Protein AF-E4XCU6-F1 (afdb_monomer)

Nearest PDB structures (foldseek):
  2g6f-assembly1_X  TM=9.710E-01  e=2.532E-06  Rattus norvegicus
  2esw-assembly1_A  TM=9.740E-01  e=4.941E-06  Mus musculus
  2ak5-assembly1_B-2  TM=9.109E-01  e=3.646E-06  Rattus norvegicus
  2ed0-assembly1_A  TM=7.792E-01  e=4.375E-06  Homo sapiens
  4rtt-assembly2_B-2  TM=9.269E-01  e=6.344E-05  Homo sapiens

Foldseek 3Di:
DDDDDDDPPPDDDPPDPDPDPDPPDPDDPPDPDPPPPDDPDQFFKKFFQAFDDDPDPQADGDHGRFIWGFPADDPVQWTWTDHPNDTHTDGVVRIGTD

Organism: Oikopleura dioica (NCBI:txid34765)

Solvent-accessible surface area (backbone atoms only — not comparable to full-atom values): 6422 Å² total; per-residue (Å²): 137,89,85,80,82,82,75,96,67,87,79,72,87,90,75,78,80,70,87,70,91,69,81,90,65,85,71,74,80,84,70,81,81,77,84,70,75,81,68,94,64,89,51,56,41,26,33,22,73,43,67,43,76,46,88,50,91,62,34,46,67,47,43,51,76,39,70,30,33,43,77,42,82,43,95,86,47,44,19,34,32,35,47,98,93,44,69,20,39,38,55,46,88,37,40,44,80,106

Sequence (98 aa):
MCGIMSYIVTPNLPEQINALQIAPKSAPPARPKPRVAAKPRTYPKARVIYDYNAQDNDELTLREQNIVDVISEDPSGWWRVSFQGKSGLFPGSYVEKI

Radius of gyration: 20.65 Å; Cα contacts (8 Å, |Δi|>4): 129; chains: 1; bounding box: 26×82×24 Å

Secondary structure (DSSP, 8-state):
--------------------------PPP-------------PPEEEE-S-B--SSTTB--B-TT-EEEEEEE-TTSEEEEEETTEEEEEEGGGEEE-

Mean predicted aligned error: 13.68 Å

pLDDT: mean 70.86, std 17.77, range [44.16, 92.81]

Structure (mmCIF, N/CA/C/O backbone):
data_AF-E4XCU6-F1
#
_entry.id   AF-E4XCU6-F1
#
loop_
_atom_site.group_PDB
_atom_site.id
_atom_site.type_symbol
_atom_site.label_atom_id
_atom_site.label_alt_id
_atom_site.label_comp_id
_atom_site.label_asym_id
_atom_site.label_entity_id
_atom_site.label_seq_id
_atom_site.pdbx_PDB_ins_code
_atom_site.Cartn_x
_atom_site.Cartn_y
_atom_site.Cartn_z
_atom_site.occupancy
_atom_site.B_iso_or_equiv
_atom_site.auth_seq_id
_atom_site.auth_comp_id
_atom_site.auth_asym_id
_atom_site.auth_atom_id
_atom_site.pdbx_PDB_model_num
ATOM 1 N N . MET A 1 1 ? 7.526 -60.997 5.864 1.00 51.34 1 MET A N 1
ATOM 2 C CA . MET A 1 1 ? 6.065 -60.862 6.038 1.00 51.34 1 MET A CA 1
ATOM 3 C C . MET A 1 1 ? 5.778 -59.382 6.244 1.00 51.34 1 MET A C 1
ATOM 5 O O . MET A 1 1 ? 6.310 -58.799 7.176 1.00 51.34 1 MET A O 1
ATOM 9 N N . CYS A 1 2 ? 5.097 -58.773 5.270 1.00 45.62 2 CYS A N 1
ATOM 10 C CA . CYS A 1 2 ? 4.651 -57.377 5.276 1.00 45.62 2 CYS A CA 1
ATOM 11 C C . CYS A 1 2 ? 3.561 -57.144 6.334 1.00 45.62 2 CYS A C 1
ATOM 13 O O . CYS A 1 2 ? 2.832 -58.081 6.651 1.00 45.62 2 CYS A O 1
ATOM 15 N N . GLY A 1 3 ? 3.396 -55.897 6.791 1.00 46.78 3 GLY A N 1
ATOM 16 C CA . GLY A 1 3 ? 2.220 -55.464 7.559 1.00 46.78 3 GLY A CA 1
ATOM 17 C C . GLY A 1 3 ? 2.500 -54.286 8.505 1.00 46.78 3 GLY A C 1
ATOM 18 O O . GLY A 1 3 ? 2.648 -54.506 9.695 1.00 46.78 3 GLY A O 1
ATOM 19 N N . ILE A 1 4 ? 2.887 -53.111 8.002 1.00 56.50 4 ILE A N 1
ATOM 20 C CA . ILE A 1 4 ? 2.051 -51.907 7.768 1.00 56.50 4 ILE A CA 1
ATOM 21 C C . ILE A 1 4 ? 1.710 -51.061 9.021 1.00 56.50 4 ILE A C 1
ATOM 23 O O . ILE A 1 4 ? 0.887 -51.426 9.847 1.00 56.50 4 ILE A O 1
ATOM 27 N N . MET A 1 5 ? 2.364 -49.890 9.082 1.00 48.50 5 MET A N 1
ATOM 28 C CA . MET A 1 5 ? 1.835 -48.555 9.429 1.00 48.50 5 MET A CA 1
ATOM 29 C C . MET A 1 5 ? 0.914 -48.466 10.666 1.00 48.50 5 MET A C 1
ATOM 31 O O . MET A 1 5 ? -0.300 -48.569 10.549 1.00 48.50 5 MET A O 1
ATOM 35 N N . SER A 1 6 ? 1.415 -48.328 11.895 1.00 55.84 6 SER A N 1
ATOM 36 C CA . SER A 1 6 ? 2.050 -47.121 12.461 1.00 55.84 6 SER A CA 1
ATOM 37 C C . SER A 1 6 ? 1.273 -45.822 12.183 1.00 55.84 6 SER A C 1
ATOM 39 O O . SER A 1 6 ? 1.409 -45.218 11.127 1.00 55.84 6 SER A O 1
ATOM 41 N N . TYR A 1 7 ? 0.515 -45.405 13.204 1.00 55.03 7 TYR A N 1
ATOM 42 C CA . TYR A 1 7 ? 0.083 -44.038 13.526 1.00 55.03 7 TYR A CA 1
ATOM 43 C C . TYR A 1 7 ? -0.749 -43.282 12.475 1.00 55.03 7 TYR A C 1
ATOM 45 O O . TYR A 1 7 ? -0.236 -42.485 11.698 1.00 55.03 7 TYR A O 1
ATOM 53 N N . ILE A 1 8 ? -2.076 -43.383 12.593 1.00 56.72 8 ILE A N 1
ATOM 54 C CA . ILE A 1 8 ? -2.983 -42.274 1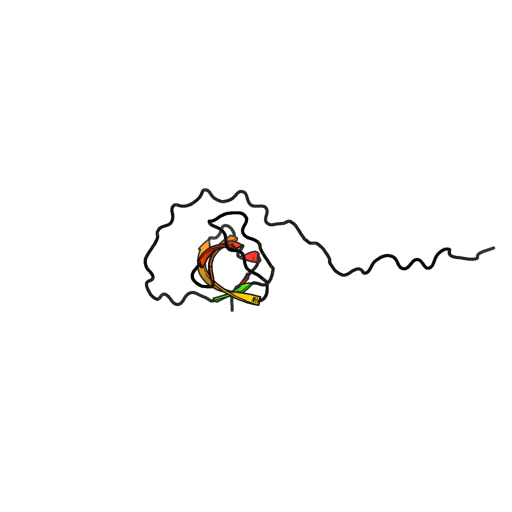2.250 1.00 56.72 8 ILE A CA 1
ATOM 55 C C . ILE A 1 8 ? -2.818 -41.159 13.290 1.00 56.72 8 ILE A C 1
ATOM 57 O O . ILE A 1 8 ? -3.644 -40.947 14.172 1.00 56.72 8 ILE A O 1
ATOM 61 N N . VAL A 1 9 ? -1.688 -40.468 13.203 1.00 50.62 9 VAL A N 1
ATOM 62 C CA . VAL A 1 9 ? -1.619 -39.058 13.554 1.00 50.62 9 VAL A CA 1
ATOM 63 C C . VAL A 1 9 ? -2.106 -38.316 12.313 1.00 50.62 9 VAL A C 1
ATOM 65 O O . VAL A 1 9 ? -1.673 -38.617 11.204 1.00 50.62 9 VAL A O 1
ATOM 68 N N . THR A 1 10 ? -3.042 -37.389 12.467 1.00 57.03 10 THR A N 1
ATOM 69 C CA . THR A 1 10 ? -3.339 -36.373 11.455 1.00 57.03 10 THR A CA 1
ATOM 70 C C . THR A 1 10 ? -2.395 -35.210 11.743 1.00 57.03 10 THR A C 1
ATOM 72 O O . THR A 1 10 ? -2.719 -34.375 12.589 1.00 57.03 10 THR A O 1
ATOM 75 N N . PRO A 1 11 ? -1.193 -35.122 11.147 1.00 48.44 11 PRO A N 1
ATOM 76 C CA . PRO A 1 11 ? -0.459 -33.890 11.214 1.00 48.44 11 PRO A CA 1
ATOM 77 C C . PRO A 1 11 ? -0.981 -32.996 10.097 1.00 48.44 11 PRO A C 1
ATOM 79 O O . PRO A 1 11 ? -0.937 -33.333 8.919 1.00 48.44 11 PRO A O 1
ATOM 82 N N . ASN A 1 12 ? -1.355 -31.798 10.521 1.00 46.03 12 ASN A N 1
ATOM 83 C CA . ASN A 1 12 ? -1.086 -30.591 9.765 1.00 46.03 12 ASN A CA 1
ATOM 84 C C . ASN A 1 12 ? -2.035 -30.319 8.588 1.00 46.03 12 ASN A C 1
ATOM 86 O O . ASN A 1 12 ? -1.836 -30.736 7.453 1.00 46.03 12 ASN A O 1
ATOM 90 N N . LEU A 1 13 ? -3.051 -29.523 8.914 1.00 51.66 13 LEU A N 1
ATOM 91 C CA . LEU A 1 13 ? -3.743 -28.616 8.008 1.00 51.66 13 LEU A CA 1
ATOM 92 C C . LEU A 1 13 ? -2.711 -27.910 7.094 1.00 51.66 13 LEU A C 1
ATOM 94 O O . LEU A 1 13 ? -1.928 -27.103 7.601 1.00 51.66 13 LEU A O 1
ATOM 98 N N . PRO A 1 14 ? -2.664 -28.180 5.778 1.00 51.59 14 PRO A N 1
ATOM 99 C CA . PRO A 1 14 ? -1.725 -27.521 4.890 1.00 51.59 14 PRO A CA 1
ATOM 100 C C . PRO A 1 14 ? -2.432 -26.321 4.269 1.00 51.59 14 PRO A C 1
ATOM 102 O O . PRO A 1 14 ? -2.827 -26.388 3.112 1.00 51.59 14 PRO A O 1
ATOM 105 N N . GLU A 1 15 ? -2.676 -25.246 5.025 1.00 55.72 15 GLU A N 1
ATOM 106 C CA . GLU A 1 15 ? -3.425 -24.144 4.409 1.00 55.72 15 GLU A CA 1
ATOM 107 C C . GLU A 1 15 ? -3.093 -22.718 4.792 1.00 55.72 15 GLU A C 1
ATOM 109 O O . GLU A 1 15 ? -3.809 -21.850 4.343 1.00 55.72 15 GLU A O 1
ATOM 114 N N . GLN A 1 16 ? -2.019 -22.391 5.504 1.00 44.25 16 GLN A N 1
ATOM 115 C CA . GLN A 1 16 ? -1.596 -20.979 5.535 1.00 44.25 16 GLN A CA 1
ATOM 116 C C . GLN A 1 16 ? -0.118 -20.900 5.184 1.00 44.25 16 GLN A C 1
ATOM 118 O O . GLN A 1 16 ? 0.756 -20.546 5.972 1.00 44.25 16 GLN A O 1
ATOM 123 N N . ILE A 1 17 ? 0.123 -21.351 3.953 1.00 46.53 17 ILE A N 1
ATOM 124 C CA . ILE A 1 17 ? 1.279 -21.042 3.132 1.00 46.53 17 ILE A CA 1
ATOM 125 C C . ILE A 1 17 ? 1.765 -19.621 3.419 1.00 46.53 17 ILE A C 1
ATOM 127 O O . ILE A 1 17 ? 1.170 -18.637 3.005 1.00 46.53 17 ILE A O 1
ATOM 131 N N . ASN A 1 18 ? 2.925 -19.553 4.060 1.00 46.53 18 ASN A N 1
ATOM 132 C CA . ASN A 1 18 ? 3.889 -18.517 3.760 1.00 46.53 18 ASN A CA 1
ATOM 133 C C . ASN A 1 18 ? 3.386 -17.093 4.059 1.00 46.53 18 ASN A C 1
ATOM 135 O O . ASN A 1 18 ? 3.150 -16.284 3.163 1.00 46.53 18 ASN A O 1
ATOM 139 N N . ALA A 1 19 ? 3.367 -16.752 5.348 1.00 46.59 19 ALA A N 1
ATOM 140 C CA . ALA A 1 19 ? 3.627 -15.387 5.792 1.00 46.59 19 ALA A CA 1
ATOM 141 C C . ALA A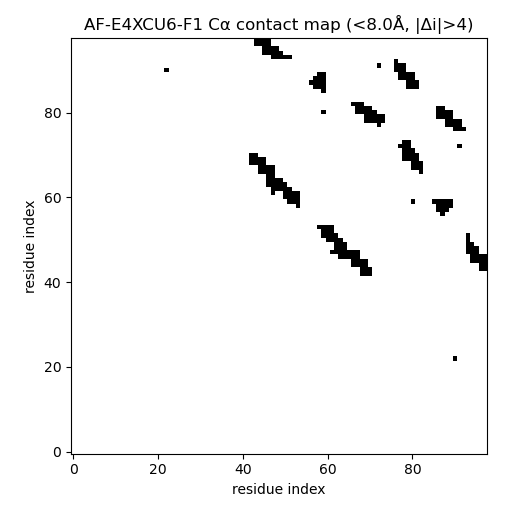 1 19 ? 5.060 -14.987 5.374 1.00 46.59 19 ALA A C 1
ATOM 143 O O . ALA A 1 19 ? 5.968 -14.863 6.194 1.00 46.59 19 ALA A O 1
ATOM 144 N N . LEU A 1 20 ? 5.284 -14.848 4.064 1.00 45.91 20 LEU A N 1
ATOM 145 C CA . LEU A 1 20 ? 6.474 -14.258 3.476 1.00 45.91 20 LEU A CA 1
ATOM 146 C C . LEU A 1 20 ? 6.490 -12.786 3.851 1.00 45.91 20 LEU A C 1
ATOM 148 O O . LEU A 1 20 ? 6.015 -11.913 3.132 1.00 45.91 20 LEU A O 1
ATOM 152 N N . GLN A 1 21 ? 7.083 -12.532 5.005 1.00 48.22 21 GLN A N 1
ATOM 153 C CA . GLN A 1 21 ? 8.303 -11.751 5.161 1.00 48.22 21 GLN A CA 1
ATOM 154 C C . GLN A 1 21 ? 9.072 -11.448 3.847 1.00 48.22 21 GLN A C 1
ATOM 156 O O . GLN A 1 21 ? 10.233 -11.824 3.720 1.00 48.22 21 GLN A O 1
ATOM 161 N N . ILE A 1 22 ? 8.488 -10.792 2.839 1.00 44.16 22 ILE A N 1
ATOM 162 C CA . ILE A 1 22 ? 9.250 -10.270 1.694 1.00 44.16 22 ILE A CA 1
ATOM 163 C C . ILE A 1 22 ? 8.645 -8.955 1.187 1.00 44.16 22 ILE A C 1
ATOM 165 O O . ILE A 1 22 ? 8.182 -8.840 0.058 1.00 44.16 22 ILE A O 1
ATOM 169 N N . ALA A 1 23 ? 8.768 -7.900 1.987 1.00 48.72 23 ALA A N 1
ATOM 170 C CA . ALA A 1 23 ? 9.235 -6.648 1.406 1.00 48.72 23 ALA A CA 1
ATOM 171 C C . ALA A 1 23 ? 10.711 -6.510 1.808 1.00 48.72 23 ALA A C 1
ATOM 173 O O . ALA A 1 23 ? 11.002 -6.211 2.965 1.00 48.72 23 ALA A O 1
ATOM 174 N N . PRO A 1 24 ? 11.674 -6.760 0.907 1.00 55.06 24 PRO A N 1
ATOM 175 C CA . PRO A 1 24 ? 13.070 -6.516 1.206 1.00 55.06 24 PRO A CA 1
ATOM 176 C C . PRO A 1 24 ? 13.289 -5.032 0.985 1.00 55.06 24 PRO A C 1
ATOM 178 O O . PRO A 1 24 ? 13.527 -4.632 -0.150 1.00 55.06 24 PRO A O 1
ATOM 181 N N . LYS A 1 25 ? 13.118 -4.182 1.998 1.00 49.84 25 LYS A N 1
ATOM 182 C CA . LYS A 1 25 ? 13.240 -2.750 1.738 1.00 49.84 25 LYS A CA 1
ATOM 183 C C . LYS A 1 25 ? 14.103 -2.033 2.758 1.00 49.84 25 LYS A C 1
ATOM 185 O O . LYS A 1 25 ? 13.649 -1.515 3.768 1.00 49.84 25 LYS A O 1
ATOM 190 N N . SER A 1 26 ? 15.375 -1.925 2.376 1.00 48.53 26 SER A N 1
ATOM 191 C CA . SER A 1 26 ? 16.099 -0.660 2.444 1.00 48.53 26 SER A CA 1
ATOM 192 C C . SER A 1 26 ? 15.148 0.454 1.993 1.00 48.53 26 SER A C 1
ATOM 194 O O . SER A 1 26 ? 14.870 0.601 0.799 1.00 48.53 26 SER A O 1
ATOM 196 N N . ALA A 1 27 ? 14.561 1.159 2.960 1.00 54.38 27 ALA A N 1
ATOM 197 C CA . ALA A 1 27 ? 13.704 2.303 2.703 1.00 54.38 27 ALA A CA 1
ATOM 198 C C . ALA A 1 27 ? 14.471 3.297 1.809 1.00 54.38 27 ALA A C 1
ATOM 200 O O . ALA A 1 27 ? 15.635 3.596 2.101 1.00 54.38 27 ALA A O 1
ATOM 201 N N . PRO A 1 28 ? 13.893 3.791 0.700 1.00 55.75 28 PRO A N 1
ATOM 202 C CA . PRO A 1 28 ? 14.506 4.889 -0.032 1.00 55.75 28 PRO A CA 1
ATOM 203 C C . PRO A 1 28 ? 14.669 6.079 0.930 1.00 55.75 28 PRO A C 1
ATOM 205 O O . PRO A 1 28 ? 13.809 6.276 1.792 1.00 55.75 28 PRO A O 1
ATOM 208 N N . PRO A 1 29 ? 15.759 6.862 0.822 1.00 51.41 29 PRO A N 1
ATOM 209 C CA . PRO A 1 29 ? 16.011 7.973 1.731 1.00 51.41 29 PRO A CA 1
ATOM 210 C C . PRO A 1 29 ? 14.787 8.886 1.738 1.00 51.41 29 PRO A C 1
ATOM 212 O O . PRO A 1 29 ? 14.321 9.286 0.668 1.00 51.41 29 PRO A O 1
ATOM 215 N N . ALA A 1 30 ? 14.256 9.151 2.936 1.00 47.22 30 ALA A N 1
ATOM 216 C CA . ALA A 1 30 ? 13.044 9.922 3.179 1.00 47.22 30 ALA A CA 1
ATOM 217 C C . ALA A 1 30 ? 13.018 11.179 2.297 1.00 47.22 30 ALA A C 1
ATOM 219 O O . ALA A 1 30 ? 13.691 12.176 2.570 1.00 47.22 30 ALA A O 1
ATOM 220 N N . ARG A 1 31 ? 12.277 11.129 1.182 1.00 49.50 31 ARG A N 1
ATOM 221 C CA . ARG A 1 31 ? 12.141 12.294 0.308 1.00 49.50 31 ARG A CA 1
ATOM 222 C C . ARG A 1 31 ? 11.314 13.327 1.080 1.00 49.50 31 ARG A C 1
ATOM 224 O O . ARG A 1 31 ? 10.217 12.989 1.532 1.00 49.50 31 ARG A O 1
ATOM 231 N N . PRO A 1 32 ? 11.790 14.577 1.228 1.00 46.81 32 PRO A N 1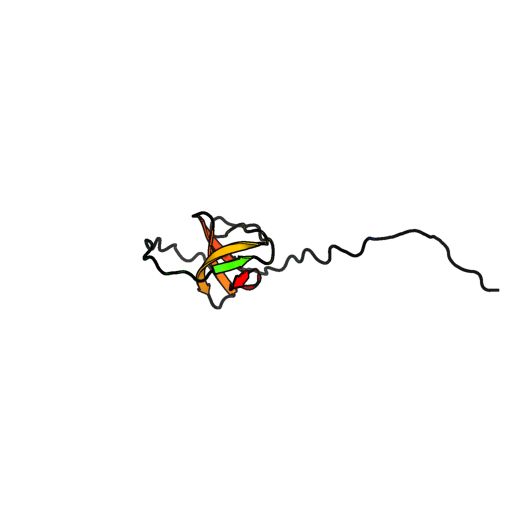
ATOM 232 C CA . PRO A 1 32 ? 11.083 15.597 1.989 1.00 46.81 32 PRO A CA 1
ATOM 233 C C . PRO A 1 32 ? 9.697 15.795 1.383 1.00 46.81 32 PRO A C 1
ATOM 235 O O . PRO A 1 32 ? 9.570 15.993 0.176 1.00 46.81 32 PRO A O 1
ATOM 238 N N . LYS A 1 33 ? 8.661 15.691 2.220 1.00 45.59 33 LYS A N 1
ATOM 239 C CA . LYS A 1 33 ? 7.249 15.806 1.842 1.00 45.59 33 LYS A CA 1
ATOM 240 C C . LYS A 1 33 ? 7.007 17.159 1.157 1.00 45.59 33 LYS A C 1
ATOM 242 O O . LYS A 1 33 ? 6.935 18.164 1.866 1.00 45.59 33 LYS A O 1
ATOM 247 N N . PRO A 1 34 ? 6.765 17.240 -0.167 1.00 46.72 34 PRO A N 1
ATOM 248 C CA . PRO A 1 34 ? 6.063 18.388 -0.692 1.00 46.72 34 PRO A CA 1
ATOM 249 C C . PRO A 1 34 ? 4.608 18.141 -0.306 1.00 46.72 34 PRO A C 1
ATOM 251 O O . PRO A 1 34 ? 3.934 17.272 -0.861 1.00 46.72 34 PRO A O 1
ATOM 254 N N . ARG A 1 35 ? 4.125 18.872 0.697 1.00 52.19 35 ARG A N 1
ATOM 255 C CA . ARG A 1 35 ? 2.696 19.021 0.974 1.00 52.19 35 ARG A CA 1
ATOM 256 C C . ARG A 1 35 ? 2.095 19.837 -0.173 1.00 52.19 35 ARG A C 1
ATOM 258 O O . ARG A 1 35 ? 1.741 20.996 -0.002 1.00 52.19 35 ARG A O 1
ATOM 265 N N . VAL A 1 36 ? 2.077 19.273 -1.379 1.00 52.41 36 VAL A N 1
ATOM 266 C CA . VAL A 1 36 ? 1.445 19.904 -2.534 1.00 52.41 36 VAL A CA 1
ATOM 267 C C . VAL A 1 36 ? -0.052 19.742 -2.359 1.00 52.41 36 VAL A C 1
ATOM 269 O O . VAL A 1 36 ? -0.605 18.652 -2.490 1.00 52.41 36 VAL A O 1
ATOM 272 N N . ALA A 1 37 ? -0.673 20.855 -1.979 1.00 51.72 37 ALA A N 1
ATOM 273 C CA . ALA A 1 37 ? -2.107 21.039 -1.942 1.00 51.72 37 ALA A CA 1
ATOM 274 C C . ALA A 1 37 ? -2.753 20.436 -3.197 1.00 51.72 37 ALA A C 1
ATOM 276 O O . ALA A 1 37 ? -2.315 20.666 -4.328 1.00 51.72 37 ALA A O 1
ATOM 277 N N . ALA A 1 38 ? -3.780 19.631 -2.946 1.00 49.91 38 ALA A N 1
ATOM 278 C CA . ALA A 1 38 ? -4.547 18.896 -3.926 1.00 49.91 38 ALA A CA 1
ATOM 279 C C . ALA A 1 38 ? -5.083 19.824 -5.025 1.00 49.91 38 ALA A C 1
ATOM 281 O O . ALA A 1 38 ? -6.059 20.547 -4.835 1.00 49.91 38 ALA A O 1
ATOM 282 N N . LYS A 1 39 ? -4.484 19.752 -6.215 1.00 52.62 39 LYS A N 1
ATOM 283 C CA . LYS A 1 39 ? -5.285 19.884 -7.434 1.00 52.62 39 LYS A CA 1
ATOM 284 C C . LYS A 1 39 ? -6.157 18.621 -7.508 1.00 52.62 39 LYS A C 1
ATOM 286 O O . LYS A 1 39 ? -5.622 17.552 -7.204 1.00 52.62 39 LYS A O 1
ATOM 291 N N . PRO A 1 40 ? -7.445 18.696 -7.891 1.00 52.34 40 PRO A N 1
ATOM 292 C CA . PRO A 1 40 ? -8.288 17.520 -8.089 1.00 52.34 40 PRO A CA 1
ATOM 293 C C . PRO A 1 40 ? -7.797 16.772 -9.331 1.00 52.34 40 PRO A C 1
ATOM 295 O O . PRO A 1 40 ? -8.329 16.902 -10.428 1.00 52.34 40 PRO A O 1
ATOM 298 N N . ARG A 1 41 ? -6.689 16.049 -9.180 1.00 61.28 41 ARG A N 1
ATOM 299 C CA . ARG A 1 41 ? -6.247 15.057 -10.145 1.00 61.28 41 ARG A CA 1
ATOM 300 C C . ARG A 1 41 ? -7.000 13.799 -9.765 1.00 61.28 41 ARG A C 1
ATOM 302 O O . ARG A 1 41 ? -6.867 13.328 -8.641 1.00 61.28 41 ARG A O 1
ATOM 309 N N . THR A 1 42 ? -7.829 13.309 -10.674 1.00 76.06 42 THR A N 1
ATOM 310 C CA . THR A 1 42 ? -8.389 11.964 -10.583 1.00 76.06 42 THR A CA 1
ATOM 311 C C . THR A 1 42 ? -7.214 10.999 -10.462 1.00 76.06 42 THR A C 1
ATOM 313 O O . THR A 1 42 ? -6.487 10.789 -11.432 1.00 76.06 42 THR A O 1
ATOM 316 N N . TYR A 1 43 ? -6.959 10.507 -9.254 1.00 81.94 43 TYR A N 1
ATOM 317 C CA . TYR A 1 43 ? -5.924 9.513 -9.020 1.00 81.94 43 TYR A CA 1
ATOM 318 C C . TYR A 1 43 ? -6.454 8.146 -9.466 1.00 81.94 43 TYR A C 1
ATOM 320 O O . TYR A 1 43 ? -7.630 7.850 -9.226 1.00 81.94 43 TYR A O 1
ATOM 328 N N . PRO A 1 44 ? -5.633 7.318 -10.134 1.00 88.19 44 PRO A N 1
ATOM 329 C CA . PRO A 1 44 ? -6.009 5.942 -10.407 1.00 88.19 44 PRO A CA 1
ATOM 330 C C . PRO A 1 44 ? -6.218 5.203 -9.085 1.00 88.19 44 PRO A C 1
ATOM 332 O O . PRO A 1 44 ? -5.462 5.385 -8.128 1.00 88.19 44 PRO A O 1
ATOM 335 N N . LYS A 1 45 ? -7.262 4.378 -9.031 1.00 90.75 45 LYS A N 1
ATOM 336 C CA . LYS A 1 45 ? -7.567 3.575 -7.852 1.00 90.75 45 LYS A CA 1
ATOM 337 C C . LYS A 1 45 ? -6.848 2.241 -7.948 1.00 90.75 45 LYS A C 1
ATOM 339 O O . LYS A 1 45 ? -6.723 1.662 -9.024 1.00 90.75 45 LYS A O 1
ATOM 344 N N . ALA A 1 46 ? -6.388 1.751 -6.811 1.00 90.44 46 ALA A N 1
ATOM 345 C CA . ALA A 1 46 ? -5.826 0.420 -6.701 1.00 90.44 46 ALA A CA 1
ATOM 346 C C . ALA A 1 46 ? -6.447 -0.307 -5.511 1.00 90.44 46 ALA A C 1
ATOM 348 O O . ALA A 1 46 ? -6.715 0.288 -4.467 1.00 90.44 46 ALA A O 1
ATOM 349 N N . ARG A 1 47 ? -6.698 -1.598 -5.682 1.00 92.81 47 ARG A N 1
ATOM 350 C CA . ARG A 1 47 ? -7.173 -2.512 -4.657 1.00 92.81 47 ARG A CA 1
ATOM 351 C C . ARG A 1 47 ? -5.992 -3.235 -4.044 1.00 92.81 47 ARG A C 1
ATOM 353 O O . ARG A 1 47 ? -5.211 -3.865 -4.740 1.00 92.81 47 ARG A O 1
ATOM 360 N N . VAL A 1 48 ? -5.884 -3.178 -2.734 1.00 90.38 48 VAL A N 1
ATOM 361 C CA . VAL A 1 48 ? -4.883 -3.918 -1.979 1.00 90.38 48 VAL A CA 1
ATOM 362 C C . VAL A 1 48 ? -5.233 -5.402 -2.034 1.00 90.38 48 VAL A C 1
ATOM 364 O O . VAL A 1 48 ? -6.355 -5.784 -1.712 1.00 90.38 48 VAL A O 1
ATOM 367 N N . ILE A 1 49 ? -4.288 -6.230 -2.465 1.00 90.00 49 ILE A N 1
ATOM 368 C CA . ILE A 1 49 ? -4.460 -7.688 -2.590 1.00 90.00 49 ILE A CA 1
ATOM 369 C C . ILE A 1 49 ? -3.806 -8.453 -1.435 1.00 90.00 49 ILE A C 1
ATOM 371 O O . ILE A 1 49 ? -4.104 -9.624 -1.239 1.00 90.00 49 ILE A O 1
ATOM 375 N N . TYR A 1 50 ? -2.966 -7.778 -0.649 1.00 84.44 50 TYR A N 1
ATOM 376 C CA . TYR A 1 50 ? -2.270 -8.338 0.507 1.00 84.44 50 TYR A CA 1
ATOM 377 C C . TYR A 1 50 ? -2.233 -7.325 1.646 1.00 84.44 50 TYR A C 1
ATOM 379 O O . TYR A 1 50 ? -2.027 -6.132 1.413 1.00 84.44 50 TYR A O 1
ATOM 387 N N . ASP A 1 51 ? -2.399 -7.784 2.881 1.00 84.25 51 ASP A N 1
ATOM 388 C CA . ASP A 1 51 ? -2.216 -6.932 4.046 1.00 84.25 51 ASP A CA 1
ATOM 389 C C . ASP A 1 51 ? -0.758 -6.477 4.202 1.00 84.25 51 ASP A C 1
ATOM 391 O O . ASP A 1 51 ? 0.202 -7.193 3.917 1.00 84.25 51 ASP A O 1
ATOM 395 N N . TYR A 1 52 ? -0.595 -5.231 4.633 1.00 84.06 52 TYR A N 1
ATOM 396 C CA . TYR A 1 52 ? 0.703 -4.641 4.908 1.00 84.06 52 TYR A CA 1
ATOM 397 C C . TYR A 1 52 ? 0.574 -3.686 6.086 1.00 84.06 52 TYR A C 1
ATOM 399 O O . TYR A 1 52 ? -0.250 -2.766 6.089 1.00 84.06 52 TYR A O 1
ATOM 407 N N . ASN A 1 53 ? 1.409 -3.903 7.096 1.00 82.50 53 ASN A N 1
ATOM 408 C CA . ASN A 1 53 ? 1.475 -3.038 8.258 1.00 82.50 53 ASN A CA 1
ATOM 409 C C . ASN A 1 53 ? 2.615 -2.030 8.103 1.00 82.50 53 ASN A C 1
ATOM 411 O O . ASN A 1 53 ? 3.769 -2.441 7.975 1.00 82.50 53 ASN A 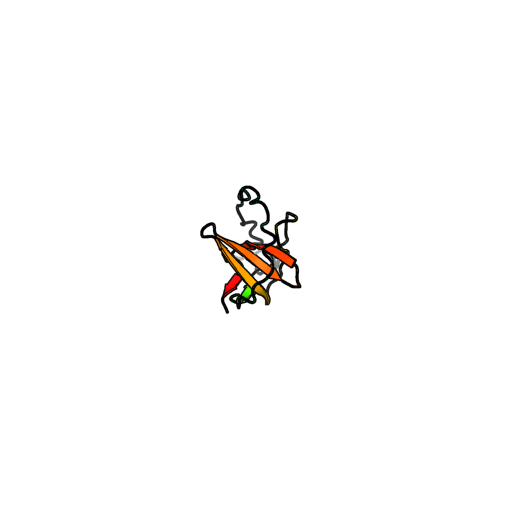O 1
ATOM 415 N N . ALA A 1 54 ? 2.287 -0.736 8.166 1.00 80.62 54 ALA A N 1
ATOM 416 C CA . ALA A 1 54 ? 3.278 0.331 8.173 1.00 80.62 54 ALA A CA 1
ATOM 417 C C . ALA A 1 54 ? 4.295 0.102 9.291 1.00 80.62 54 ALA A C 1
ATOM 419 O O . ALA A 1 54 ? 3.927 -0.123 10.447 1.00 80.62 54 ALA A O 1
ATOM 420 N N . GLN A 1 55 ? 5.568 0.172 8.928 1.00 78.56 55 GLN A N 1
ATOM 421 C CA . GLN A 1 55 ? 6.688 0.115 9.859 1.00 78.56 55 GLN A CA 1
ATOM 422 C C . GLN A 1 55 ? 7.132 1.520 10.282 1.00 78.56 55 GLN A C 1
ATOM 424 O O . GLN A 1 55 ? 7.684 1.683 11.367 1.00 78.56 55 GLN A O 1
ATOM 429 N N . ASP A 1 56 ? 6.851 2.535 9.458 1.00 76.31 56 ASP A N 1
ATOM 430 C CA . ASP A 1 56 ? 7.249 3.926 9.683 1.00 76.31 56 ASP A CA 1
ATOM 431 C C . ASP A 1 56 ? 6.075 4.909 9.494 1.00 76.31 56 ASP A C 1
ATOM 433 O O . ASP A 1 56 ? 5.023 4.566 8.952 1.00 76.31 56 ASP A O 1
ATOM 437 N N . ASN A 1 57 ? 6.245 6.159 9.930 1.00 76.62 57 ASN A N 1
ATOM 438 C CA . ASN A 1 57 ? 5.241 7.217 9.803 1.00 76.62 57 ASN A CA 1
ATOM 439 C C . ASN A 1 57 ? 5.021 7.675 8.352 1.00 76.62 57 ASN A C 1
ATOM 441 O O . ASN A 1 57 ? 4.010 8.309 8.045 1.00 76.62 57 ASN A O 1
ATOM 445 N N . ASP A 1 58 ? 5.975 7.377 7.473 1.00 79.38 58 ASP A N 1
ATOM 446 C CA . ASP A 1 58 ? 5.878 7.647 6.041 1.00 79.38 58 ASP A CA 1
ATOM 447 C C . ASP A 1 58 ? 5.181 6.524 5.256 1.00 79.38 58 ASP A C 1
ATOM 449 O O . ASP A 1 58 ? 4.856 6.71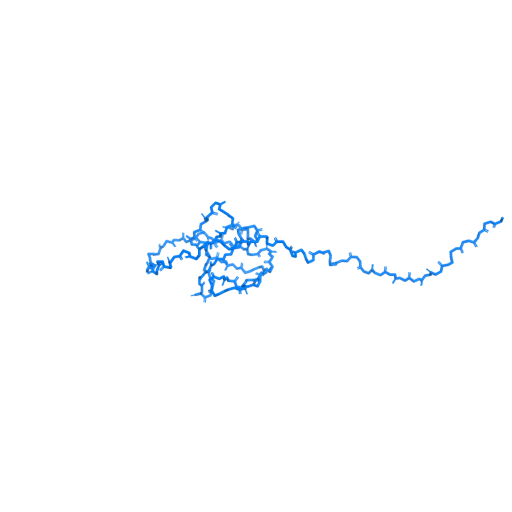1 4.081 1.00 79.38 58 ASP A O 1
ATOM 453 N N . GLU A 1 59 ? 4.910 5.384 5.895 1.00 84.25 59 GLU A N 1
ATOM 454 C CA . GLU A 1 59 ? 4.232 4.230 5.306 1.00 84.25 59 GLU A CA 1
ATOM 455 C C . GLU A 1 59 ? 2.745 4.181 5.673 1.00 84.25 59 GLU A C 1
ATOM 457 O O . GLU A 1 59 ? 2.282 4.835 6.612 1.00 84.25 59 GLU A O 1
ATOM 462 N N . LEU A 1 60 ? 1.970 3.393 4.921 1.00 84.31 60 LEU A N 1
ATOM 463 C CA . LEU A 1 60 ? 0.544 3.214 5.179 1.00 84.31 60 LEU A CA 1
ATOM 464 C C . LEU A 1 60 ? 0.185 1.769 5.527 1.00 84.31 60 LEU A C 1
ATOM 466 O O . LEU A 1 60 ? 0.449 0.856 4.752 1.00 84.31 60 LEU A O 1
ATOM 470 N N . THR A 1 61 ? -0.488 1.580 6.665 1.00 86.12 61 THR A N 1
ATOM 471 C CA . THR A 1 61 ? -1.109 0.296 7.002 1.00 86.12 61 THR A CA 1
ATOM 472 C C . THR A 1 61 ? -2.368 0.128 6.167 1.00 86.12 61 THR A C 1
ATOM 474 O O . THR A 1 61 ? -3.320 0.897 6.322 1.00 86.12 61 THR A O 1
ATOM 477 N N . LEU A 1 62 ? -2.381 -0.886 5.309 1.00 88.00 62 LEU A N 1
ATOM 478 C CA . LEU A 1 62 ? -3.530 -1.258 4.492 1.00 88.00 62 LEU A CA 1
ATOM 479 C C . LEU A 1 62 ? -3.800 -2.747 4.633 1.00 88.00 62 LEU A C 1
ATOM 481 O O . LEU A 1 62 ? -2.896 -3.543 4.873 1.00 88.00 62 LEU A O 1
ATOM 485 N N . ARG A 1 63 ? -5.062 -3.125 4.472 1.00 88.50 63 ARG A N 1
ATOM 486 C CA . ARG A 1 63 ? -5.481 -4.525 4.447 1.00 88.50 63 ARG A CA 1
ATOM 487 C C . ARG A 1 63 ? -5.915 -4.916 3.051 1.00 88.50 63 ARG A C 1
ATOM 489 O O . ARG A 1 63 ? -6.290 -4.049 2.260 1.00 88.50 63 ARG A O 1
ATOM 496 N N . GLU A 1 64 ? -5.920 -6.216 2.783 1.00 88.88 64 GLU A N 1
ATOM 497 C CA . GLU A 1 64 ? -6.569 -6.761 1.595 1.00 88.88 64 GLU A CA 1
ATOM 498 C C . GLU A 1 64 ? -7.971 -6.153 1.399 1.00 88.88 64 GLU A C 1
ATOM 500 O O . GLU A 1 64 ? -8.659 -5.771 2.353 1.00 88.88 64 GLU A O 1
ATOM 505 N N . GLN A 1 65 ? -8.376 -6.017 0.139 1.00 89.06 65 GLN A N 1
ATOM 506 C CA . GLN A 1 65 ? -9.627 -5.399 -0.304 1.00 89.06 65 GLN A CA 1
ATOM 507 C C . GLN A 1 65 ? -9.743 -3.886 -0.061 1.00 89.06 65 GLN A C 1
ATOM 509 O O . GLN A 1 65 ? -10.753 -3.284 -0.430 1.00 89.06 65 GLN A O 1
ATOM 514 N N . ASN A 1 66 ? -8.747 -3.225 0.537 1.00 90.25 66 ASN A N 1
ATOM 515 C CA . ASN A 1 66 ? -8.783 -1.770 0.688 1.00 90.25 66 ASN A CA 1
ATOM 516 C C . ASN A 1 66 ? -8.565 -1.091 -0.668 1.00 90.25 66 ASN A C 1
ATOM 518 O O . ASN A 1 66 ? -7.654 -1.447 -1.409 1.00 90.25 66 ASN A O 1
ATOM 522 N N . ILE A 1 67 ? -9.392 -0.095 -0.987 1.00 91.75 67 ILE A N 1
ATOM 523 C CA . ILE A 1 67 ? -9.239 0.713 -2.199 1.00 91.75 67 ILE A CA 1
ATOM 524 C C . ILE A 1 67 ? -8.492 1.990 -1.846 1.00 91.75 67 ILE A C 1
ATOM 526 O O . ILE A 1 67 ? -8.941 2.749 -0.986 1.00 91.75 67 ILE A O 1
ATOM 530 N N . VAL A 1 68 ? -7.375 2.227 -2.522 1.00 90.94 68 VAL A N 1
ATOM 531 C CA . VAL A 1 68 ? -6.508 3.384 -2.307 1.00 90.94 68 VAL A CA 1
ATOM 532 C C . VAL A 1 68 ? -6.330 4.191 -3.576 1.00 90.94 68 VAL A C 1
ATOM 534 O O . VAL A 1 68 ? -6.364 3.657 -4.683 1.00 90.94 68 VAL A O 1
ATOM 537 N N . ASP A 1 69 ? -6.117 5.488 -3.406 1.00 91.75 69 ASP A N 1
ATOM 538 C CA . ASP A 1 69 ? -5.834 6.398 -4.506 1.00 91.75 69 ASP A CA 1
ATOM 539 C C . ASP A 1 69 ? -4.321 6.470 -4.716 1.00 91.75 69 ASP A C 1
ATOM 541 O O . ASP A 1 69 ? -3.578 6.880 -3.822 1.00 91.75 69 ASP A O 1
ATOM 545 N N . VAL A 1 70 ? -3.840 6.080 -5.892 1.00 89.19 70 VAL A N 1
ATOM 546 C CA . VAL A 1 70 ? -2.413 6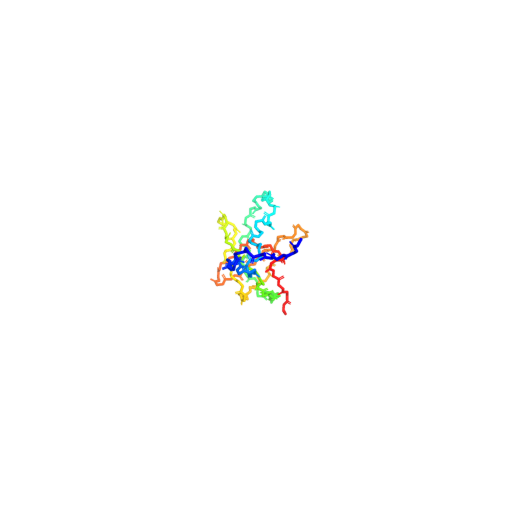.111 -6.217 1.00 89.19 70 VAL A CA 1
ATOM 547 C C . VAL A 1 70 ? -2.023 7.536 -6.615 1.00 89.19 70 VAL A C 1
ATOM 549 O O . VAL A 1 70 ? -2.348 8.015 -7.698 1.00 89.19 70 VAL A O 1
ATOM 552 N N . ILE A 1 71 ? -1.323 8.229 -5.716 1.00 88.06 71 ILE A N 1
ATOM 553 C CA . ILE A 1 71 ? -0.845 9.606 -5.902 1.00 88.06 71 ILE A CA 1
ATOM 554 C C . ILE A 1 71 ? 0.339 9.643 -6.873 1.00 88.06 71 ILE A C 1
ATOM 556 O O . ILE A 1 71 ? 0.379 10.491 -7.768 1.00 88.06 71 ILE A O 1
ATOM 560 N N . SER A 1 72 ? 1.300 8.737 -6.673 1.00 83.44 72 SER A N 1
ATOM 561 C CA . SER A 1 72 ? 2.512 8.616 -7.486 1.00 83.44 72 SER A CA 1
ATOM 562 C C . SER A 1 72 ? 2.948 7.162 -7.581 1.00 83.44 72 SER A C 1
ATOM 564 O O . SER A 1 72 ? 3.005 6.461 -6.574 1.00 83.44 72 SER A O 1
ATOM 566 N N . GLU A 1 73 ? 3.316 6.737 -8.781 1.00 83.88 73 GLU A N 1
ATOM 567 C CA . GLU A 1 73 ? 3.925 5.435 -9.027 1.00 83.88 73 GLU A CA 1
ATOM 568 C C . GLU A 1 73 ? 5.432 5.625 -9.207 1.00 83.88 73 GLU A C 1
ATOM 570 O O . GLU A 1 73 ? 5.859 6.161 -10.231 1.00 83.88 73 GLU A O 1
ATOM 575 N N . ASP A 1 74 ? 6.249 5.216 -8.233 1.00 79.19 74 ASP A N 1
ATOM 576 C CA . ASP A 1 74 ? 7.697 5.210 -8.433 1.00 79.19 74 ASP A CA 1
ATOM 577 C C . ASP A 1 74 ? 8.152 3.882 -9.067 1.00 79.19 74 ASP A C 1
ATOM 579 O O . ASP A 1 74 ? 7.720 2.798 -8.647 1.00 79.19 74 ASP A O 1
ATOM 583 N N . PRO A 1 75 ? 9.095 3.929 -10.027 1.00 75.94 75 PRO A N 1
ATOM 584 C CA . PRO A 1 75 ? 9.655 2.739 -10.671 1.00 75.94 75 PRO A CA 1
ATOM 585 C C . PRO A 1 75 ? 10.449 1.847 -9.703 1.00 75.94 75 PRO A C 1
ATOM 587 O O . PRO A 1 75 ? 10.724 0.694 -10.013 1.00 75.94 75 PRO A O 1
ATOM 590 N N . SER A 1 76 ? 10.777 2.341 -8.504 1.00 74.56 76 SER A N 1
ATOM 591 C CA . SER A 1 76 ? 11.359 1.554 -7.409 1.00 74.56 76 SER A CA 1
ATOM 592 C C . SER A 1 76 ? 10.391 0.528 -6.793 1.00 74.56 76 SER A C 1
ATOM 594 O O . SER A 1 76 ? 10.768 -0.177 -5.858 1.00 74.56 76 SER A O 1
ATOM 596 N N . GLY A 1 77 ? 9.132 0.467 -7.246 1.00 79.62 77 GLY A N 1
ATOM 597 C CA . GLY A 1 77 ? 8.114 -0.443 -6.707 1.00 79.62 77 GLY A CA 1
ATOM 598 C C . GLY A 1 77 ? 7.506 0.027 -5.380 1.00 79.62 77 GLY A C 1
ATOM 599 O O . GLY A 1 77 ? 6.921 -0.765 -4.636 1.00 79.62 77 GLY A O 1
ATOM 600 N N . TRP A 1 78 ? 7.674 1.306 -5.046 1.00 83.81 78 TRP A N 1
ATOM 601 C CA . TRP A 1 78 ? 6.984 1.981 -3.949 1.00 83.81 78 TRP A CA 1
ATOM 602 C C . TRP A 1 78 ? 6.058 3.021 -4.529 1.00 83.81 78 TRP A C 1
ATOM 604 O O . TRP A 1 78 ? 6.502 3.935 -5.207 1.00 83.81 78 TRP A O 1
ATOM 614 N N . TRP A 1 79 ? 4.773 2.895 -4.275 1.00 87.56 79 TRP A N 1
ATOM 615 C CA .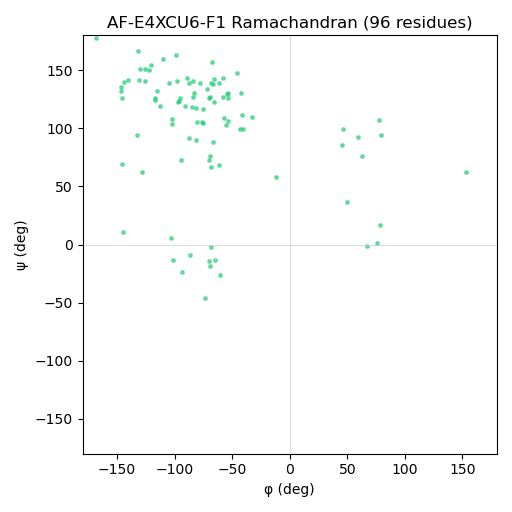 TRP A 1 79 ? 3.803 3.858 -4.746 1.00 87.56 79 TRP A CA 1
ATOM 616 C C . TRP A 1 79 ? 3.364 4.715 -3.580 1.00 87.56 79 TRP A C 1
ATOM 618 O O . TRP A 1 79 ? 3.159 4.236 -2.466 1.00 87.56 79 TRP A O 1
ATOM 628 N N . ARG A 1 80 ? 3.225 6.009 -3.829 1.00 87.62 80 ARG A N 1
ATOM 629 C CA . ARG A 1 80 ? 2.599 6.904 -2.875 1.00 87.62 80 ARG A CA 1
ATOM 630 C C . ARG A 1 80 ? 1.099 6.771 -3.036 1.00 87.62 80 ARG A C 1
ATOM 632 O O . ARG A 1 80 ? 0.572 7.093 -4.097 1.00 87.62 80 ARG A O 1
ATOM 639 N N . VAL A 1 81 ? 0.421 6.324 -1.992 1.00 88.94 81 VAL A N 1
ATOM 640 C CA . VAL A 1 81 ? -1.026 6.102 -1.994 1.00 88.94 81 VAL A CA 1
ATOM 641 C C . VAL A 1 81 ? -1.704 6.953 -0.928 1.00 88.94 81 VAL A C 1
ATOM 643 O O . VAL A 1 81 ? -1.080 7.345 0.060 1.00 88.94 81 VAL A O 1
ATOM 646 N N . SER A 1 82 ? -2.979 7.257 -1.144 1.00 88.56 82 SER A N 1
ATOM 647 C CA . SER A 1 82 ? -3.868 7.905 -0.186 1.00 88.56 82 SER A CA 1
ATOM 648 C C . SER A 1 82 ? -4.995 6.956 0.197 1.00 88.56 82 SER A C 1
ATOM 650 O O . SER A 1 82 ? -5.640 6.370 -0.669 1.00 88.56 82 SER A O 1
ATOM 652 N N . PHE A 1 83 ? -5.263 6.827 1.490 1.00 88.38 83 PHE A N 1
ATOM 653 C CA . PHE A 1 83 ? -6.369 6.045 2.028 1.00 88.38 83 PHE A CA 1
ATOM 654 C C . PHE A 1 83 ? -6.909 6.703 3.292 1.00 88.38 83 PHE A C 1
ATOM 656 O O . PHE A 1 83 ? -6.147 7.077 4.182 1.00 88.38 83 PHE A O 1
ATOM 663 N N . GLN A 1 84 ? -8.233 6.857 3.374 1.00 86.38 84 GLN A N 1
ATOM 664 C CA . GLN A 1 84 ? -8.919 7.482 4.516 1.00 86.38 84 GLN A CA 1
ATOM 665 C C . GLN A 1 84 ? -8.323 8.846 4.934 1.00 86.38 84 GLN A C 1
ATOM 667 O O . GLN A 1 84 ? -8.211 9.160 6.117 1.00 86.38 84 GLN A O 1
ATOM 672 N N . GLY A 1 85 ? -7.880 9.656 3.965 1.00 83.19 85 GLY A N 1
ATOM 673 C CA . GLY A 1 85 ? -7.261 10.964 4.224 1.00 83.19 85 GLY A CA 1
ATOM 674 C C . GLY A 1 85 ? -5.813 10.913 4.730 1.00 83.19 85 GLY A C 1
ATOM 675 O O . GLY A 1 85 ? -5.214 11.962 4.970 1.00 83.19 85 GLY A O 1
ATOM 676 N N . LYS A 1 86 ? -5.223 9.721 4.863 1.00 83.25 86 LYS A N 1
ATOM 677 C CA . LYS A 1 86 ? -3.796 9.524 5.131 1.00 83.25 86 LYS A CA 1
ATOM 678 C C . LYS A 1 86 ? -3.079 9.224 3.824 1.00 83.25 86 LYS A C 1
ATOM 680 O O . LYS A 1 86 ? -3.605 8.493 2.997 1.00 83.25 86 LYS A O 1
ATOM 685 N N . SER A 1 87 ? -1.877 9.762 3.646 1.00 85.62 87 SER A N 1
ATOM 686 C CA . SER A 1 87 ? -1.042 9.457 2.481 1.00 85.62 87 SER A CA 1
ATOM 687 C C . SER A 1 87 ? 0.330 8.984 2.921 1.00 85.62 87 SER A C 1
ATOM 689 O O . SER A 1 87 ? 0.888 9.522 3.875 1.00 85.62 87 SER A O 1
ATOM 691 N N . GLY A 1 88 ? 0.858 7.993 2.217 1.00 87.12 88 GLY A N 1
ATOM 692 C CA . GLY A 1 88 ? 2.073 7.291 2.603 1.00 87.12 88 GLY A CA 1
ATOM 693 C C . GLY A 1 88 ? 2.585 6.416 1.472 1.00 87.12 88 GLY A C 1
ATOM 694 O O . GLY A 1 88 ? 1.991 6.362 0.393 1.00 87.12 88 GLY A O 1
ATOM 695 N N . LEU A 1 89 ? 3.717 5.772 1.707 1.00 86.38 89 LEU A N 1
ATOM 696 C CA . LEU A 1 89 ? 4.306 4.813 0.789 1.00 86.38 89 LEU A CA 1
ATOM 697 C C . LEU A 1 89 ? 3.681 3.436 0.993 1.00 86.38 89 LEU A C 1
ATOM 699 O O . LEU A 1 89 ? 3.424 3.007 2.118 1.00 86.38 89 LEU A O 1
ATO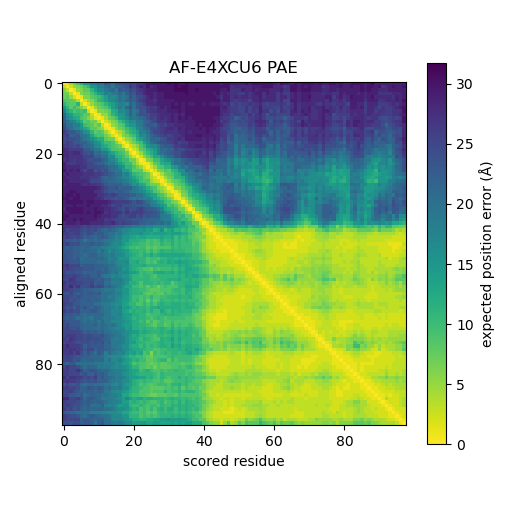M 703 N N . PHE A 1 90 ? 3.452 2.751 -0.119 1.00 86.81 90 PHE A N 1
ATOM 704 C CA . PHE A 1 90 ? 2.908 1.408 -0.154 1.00 86.81 90 PHE A CA 1
ATOM 705 C C . PHE A 1 90 ? 3.548 0.603 -1.287 1.00 86.81 90 PHE A C 1
ATOM 707 O O . PHE A 1 90 ? 3.793 1.154 -2.363 1.00 86.81 90 PHE A O 1
ATOM 714 N N . PRO A 1 91 ? 3.876 -0.682 -1.093 1.00 85.50 91 PRO A N 1
ATOM 715 C CA . PRO A 1 91 ? 4.453 -1.484 -2.161 1.00 85.50 91 PRO A CA 1
ATOM 716 C C . PRO A 1 91 ? 3.451 -1.684 -3.307 1.00 85.50 91 PRO A C 1
ATOM 718 O O . PRO A 1 91 ? 2.378 -2.252 -3.121 1.00 85.50 91 PRO A O 1
ATOM 721 N N . GLY A 1 92 ? 3.836 -1.266 -4.517 1.00 83.94 92 GLY A N 1
ATOM 722 C CA . GLY A 1 92 ? 3.008 -1.422 -5.720 1.00 83.94 92 GLY A CA 1
ATOM 723 C C . GLY A 1 92 ? 2.688 -2.886 -6.046 1.00 83.94 92 GLY A C 1
ATOM 724 O O . GLY A 1 92 ? 1.646 -3.179 -6.611 1.00 83.94 92 GLY A O 1
ATOM 725 N N . SER A 1 93 ? 3.548 -3.817 -5.621 1.00 85.94 93 SER A N 1
ATOM 726 C CA . SER A 1 93 ? 3.346 -5.262 -5.794 1.00 85.94 93 SER A CA 1
ATOM 727 C C . SER A 1 93 ? 2.215 -5.844 -4.937 1.00 85.94 93 SER A C 1
ATOM 729 O O . SER A 1 93 ? 1.816 -6.979 -5.165 1.00 85.94 93 SER A O 1
ATOM 731 N N . TYR A 1 94 ? 1.730 -5.098 -3.938 1.00 87.88 94 TYR A N 1
ATOM 732 C CA . TYR A 1 94 ? 0.677 -5.527 -3.007 1.00 87.88 94 TYR A CA 1
ATOM 733 C C . TYR A 1 94 ? -0.671 -4.881 -3.347 1.00 87.88 94 TYR A C 1
ATOM 735 O O . TYR A 1 94 ? -1.648 -5.036 -2.611 1.00 87.88 94 TYR A O 1
ATOM 743 N N . VAL A 1 95 ? -0.733 -4.144 -4.458 1.00 87.50 95 VAL A N 1
ATOM 744 C CA . VAL A 1 95 ? -1.957 -3.551 -4.984 1.00 87.50 95 VAL A CA 1
ATOM 745 C C . VAL A 1 95 ? -2.169 -3.952 -6.435 1.00 87.50 95 VAL A C 1
ATOM 747 O O . VAL A 1 95 ? -1.234 -4.153 -7.202 1.00 87.50 95 VAL A O 1
ATOM 750 N N . GLU A 1 96 ? -3.429 -4.010 -6.822 1.00 89.75 96 GLU A N 1
ATOM 751 C CA . GLU A 1 96 ? -3.902 -4.254 -8.171 1.00 89.75 96 GLU A CA 1
ATOM 752 C C . GLU A 1 96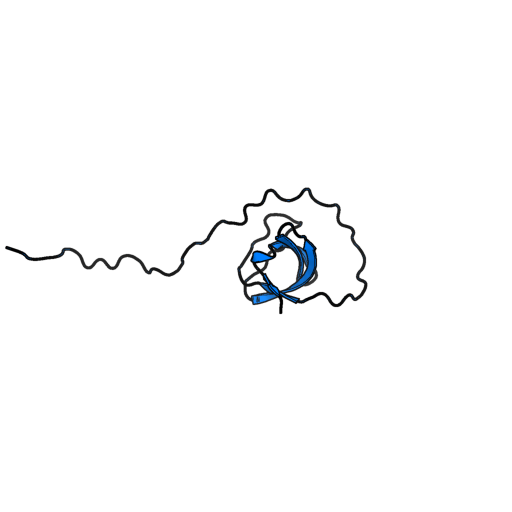 ? -4.660 -3.011 -8.639 1.00 89.75 96 GLU A C 1
ATOM 754 O O . GLU A 1 96 ? -5.583 -2.554 -7.968 1.00 89.75 96 GLU A O 1
ATOM 759 N N . LYS A 1 97 ? -4.267 -2.418 -9.768 1.00 88.06 97 LYS A N 1
ATOM 760 C CA . LYS A 1 97 ? -4.993 -1.268 -10.330 1.00 88.06 97 LYS A CA 1
ATOM 761 C C . LYS A 1 97 ? -6.386 -1.707 -10.788 1.00 88.06 97 LYS A C 1
ATOM 763 O O . LYS A 1 97 ? -6.504 -2.770 -11.395 1.00 88.06 97 LYS A O 1
ATOM 768 N N . ILE A 1 98 ? -7.399 -0.883 -10.519 1.00 85.12 98 ILE A N 1
ATOM 769 C CA . ILE A 1 98 ? -8.800 -1.128 -10.906 1.00 85.12 98 ILE A CA 1
ATOM 770 C C . ILE A 1 98 ? -9.319 -0.092 -11.900 1.00 85.12 98 ILE A C 1
ATOM 772 O O . ILE A 1 98 ? -8.812 1.054 -11.888 1.00 85.12 98 ILE A O 1
#

InterPro domains:
  IPR001452 SH3 domain [PF00018] (47-91)
  IPR001452 SH3 domain [PR00452] (44-54)
  IPR001452 SH3 domain [PR00452] (58-73)
  IPR001452 SH3 domain [PR00452] (75-84)
  IPR001452 SH3 domain [PR00452] (86-98)
  IPR001452 SH3 domain [PS50002] (41-98)
  IPR001452 SH3 domain [SM00326] (44-98)
  IPR036028 SH3-like domain superfamily [SSF50044] (40-98)
  IPR050384 Endophilin/SH3RF [PTHR14167] (25-98)